Protein AF-A0A0C3F9K8-F1 (afdb_monomer)

Solvent-accessible surface area (backbone atoms only — not comparable to full-atom values): 6341 Å² total; per-residue (Å²): 136,90,86,83,86,86,86,84,76,94,66,75,54,92,80,70,64,85,48,36,62,67,44,62,67,63,51,50,78,74,48,76,43,80,71,89,69,100,64,82,88,55,72,72,60,49,37,76,73,47,48,36,49,55,69,62,54,51,55,50,51,58,48,38,35,75,74,36,84,94,32,52,88,56,46,75,42,66,73,40,55,63,75,51,55,78,74,29,44,57,74,67,49,79,77,36,55,87

Mean predicted aligned error: 6.17 Å

pLDDT: mean 84.31, std 11.64, range [51.72, 96.69]

Sequence (98 aa):
VLHGNTCAHEMNVVSTASVLPRTPADINETLSVVFIGPGKLRPEFLKNIYRIRKGKVWDFLSWLTAHNSLYLDMPLDKTILDQYPDDDTLPGIQNNVV

Structure (mmCIF, N/CA/C/O backbone):
data_AF-A0A0C3F9K8-F1
#
_entry.id   AF-A0A0C3F9K8-F1
#
loop_
_atom_site.group_PDB
_atom_site.id
_atom_site.type_symbol
_atom_site.label_atom_id
_atom_site.label_alt_id
_atom_site.label_comp_id
_atom_site.label_asym_id
_atom_site.label_entity_id
_atom_site.label_seq_id
_atom_site.pdbx_PDB_ins_code
_atom_site.Cartn_x
_atom_site.Cartn_y
_atom_site.Cartn_z
_atom_site.occupancy
_atom_site.B_iso_or_equiv
_atom_site.auth_seq_id
_atom_site.auth_comp_id
_atom_site.auth_asym_id
_atom_site.auth_atom_id
_atom_site.pdbx_PDB_model_num
ATOM 1 N N . VAL A 1 1 ? -17.251 -11.452 15.460 1.00 54.16 1 VAL A N 1
ATOM 2 C CA . VAL A 1 1 ? -16.600 -11.316 14.137 1.00 54.16 1 VAL A CA 1
ATOM 3 C C . VAL A 1 1 ? -16.805 -9.884 13.677 1.00 54.16 1 VAL A C 1
ATOM 5 O O . VAL A 1 1 ? -17.939 -9.423 13.737 1.00 54.16 1 VAL A O 1
ATOM 8 N N . LEU A 1 2 ? -15.729 -9.165 13.342 1.00 54.41 2 LEU A N 1
ATOM 9 C CA . LEU A 1 2 ? -15.820 -7.824 12.754 1.00 54.41 2 LEU A CA 1
ATOM 10 C C . LEU A 1 2 ? -16.073 -7.997 11.254 1.00 54.41 2 LEU A C 1
ATOM 12 O O . LEU A 1 2 ? -15.373 -8.780 10.616 1.00 54.41 2 LEU A O 1
ATOM 16 N N . HIS A 1 3 ? -17.069 -7.303 10.714 1.00 64.69 3 HIS A N 1
ATOM 17 C CA . HIS A 1 3 ? -17.341 -7.282 9.279 1.00 64.69 3 HIS A CA 1
ATOM 18 C C . HIS A 1 3 ? -16.916 -5.908 8.768 1.00 64.69 3 HIS A C 1
ATOM 20 O O . HIS A 1 3 ? -17.372 -4.895 9.294 1.00 64.69 3 HIS A O 1
ATOM 26 N N . GLY A 1 4 ? -15.992 -5.880 7.810 1.00 62.78 4 GLY A N 1
ATOM 27 C CA . GLY A 1 4 ? -15.488 -4.652 7.206 1.00 62.78 4 GLY A CA 1
ATOM 28 C C . GLY A 1 4 ? -15.889 -4.592 5.742 1.00 62.78 4 GLY A C 1
ATOM 29 O O . GLY A 1 4 ? -15.704 -5.568 5.020 1.00 62.78 4 GLY A O 1
ATOM 30 N N . ASN A 1 5 ? -16.421 -3.450 5.316 1.00 69.94 5 ASN A N 1
ATOM 31 C CA . ASN A 1 5 ? -16.592 -3.135 3.904 1.00 69.94 5 ASN A CA 1
ATOM 32 C C . ASN A 1 5 ? -15.430 -2.235 3.483 1.00 69.94 5 ASN A C 1
ATOM 34 O O . ASN A 1 5 ? -15.144 -1.247 4.159 1.00 69.94 5 ASN A O 1
ATOM 38 N N . THR A 1 6 ? -14.771 -2.560 2.375 1.00 69.69 6 THR A N 1
ATOM 39 C CA . THR A 1 6 ? -13.759 -1.690 1.770 1.00 69.69 6 THR A CA 1
ATOM 40 C C . THR A 1 6 ? -14.405 -0.936 0.617 1.00 69.69 6 THR A C 1
ATOM 42 O O . THR A 1 6 ? -14.873 -1.553 -0.337 1.00 69.69 6 THR A O 1
ATOM 45 N N . CYS A 1 7 ? -14.436 0.393 0.709 1.00 70.44 7 CYS A N 1
ATOM 46 C CA . CYS A 1 7 ? -14.796 1.265 -0.404 1.00 70.44 7 CYS A CA 1
ATOM 47 C C . CYS A 1 7 ? -13.505 1.821 -1.008 1.00 70.44 7 CYS A C 1
ATOM 49 O O . CYS A 1 7 ? -12.678 2.367 -0.280 1.00 70.44 7 CYS A O 1
ATOM 51 N N . ALA A 1 8 ? -13.322 1.664 -2.316 1.00 68.88 8 ALA A N 1
ATOM 52 C CA . ALA A 1 8 ? -12.209 2.255 -3.046 1.00 68.88 8 ALA A CA 1
ATOM 53 C C . ALA A 1 8 ? -12.765 3.340 -3.968 1.00 68.88 8 ALA A C 1
ATOM 55 O O . ALA A 1 8 ? -13.633 3.067 -4.797 1.00 68.88 8 ALA A O 1
ATOM 56 N N . HIS A 1 9 ? -12.281 4.566 -3.803 1.00 68.56 9 HIS A N 1
ATOM 57 C CA . HIS A 1 9 ? -12.581 5.662 -4.716 1.00 68.56 9 HIS A CA 1
ATOM 58 C C . HIS A 1 9 ? -11.542 5.690 -5.836 1.00 68.56 9 HIS A C 1
ATOM 60 O O . HIS A 1 9 ? -10.396 5.284 -5.633 1.00 68.56 9 HIS A O 1
ATOM 66 N N . GLU A 1 10 ? -11.944 6.156 -7.019 1.00 61.12 10 GLU A N 1
ATOM 67 C CA . GLU A 1 10 ? -11.032 6.331 -8.146 1.00 61.12 10 GLU A CA 1
ATOM 68 C C . GLU A 1 10 ? -9.983 7.380 -7.769 1.00 61.12 10 GLU A C 1
ATOM 70 O O . GLU A 1 10 ? -10.231 8.584 -7.750 1.00 61.12 10 GLU A O 1
ATOM 75 N N . MET A 1 11 ? -8.804 6.901 -7.392 1.00 60.50 11 MET A N 1
ATOM 76 C CA . MET A 1 11 ? -7.646 7.755 -7.227 1.00 60.50 11 MET A CA 1
ATOM 77 C C . MET A 1 11 ? -7.051 7.971 -8.612 1.00 60.50 11 MET A C 1
ATOM 79 O O . MET A 1 11 ? -6.911 7.025 -9.385 1.00 60.50 11 MET A O 1
ATOM 83 N N . ASN A 1 12 ? -6.682 9.204 -8.946 1.00 57.62 12 ASN A N 1
ATOM 84 C CA . ASN A 1 12 ? -5.986 9.511 -10.194 1.00 57.62 12 ASN A CA 1
ATOM 85 C C . ASN A 1 12 ? -4.511 9.047 -10.089 1.00 57.62 12 ASN A C 1
ATOM 87 O O . ASN A 1 12 ? -3.578 9.850 -10.047 1.00 57.62 12 ASN A O 1
ATOM 91 N N . VAL A 1 13 ? -4.310 7.730 -9.926 1.00 53.94 13 VAL A N 1
ATOM 92 C CA . VAL A 1 13 ? -3.050 7.106 -9.472 1.00 53.94 13 VAL A CA 1
ATOM 93 C C . VAL A 1 13 ? -1.944 7.194 -10.517 1.00 53.94 13 VAL A C 1
ATOM 95 O O . VAL A 1 13 ? -0.769 7.260 -10.160 1.00 53.94 13 VAL A O 1
ATOM 98 N N . VAL A 1 14 ? -2.313 7.253 -11.803 1.00 52.44 14 VAL A N 1
ATOM 99 C CA . VAL A 1 14 ? -1.360 7.391 -12.919 1.00 52.44 14 VAL A CA 1
ATOM 100 C C . VAL A 1 14 ? -0.601 8.724 -12.836 1.00 52.44 14 VAL A C 1
ATOM 102 O O . VAL A 1 14 ? 0.508 8.830 -13.344 1.00 52.44 14 VAL A O 1
ATOM 105 N N . SER A 1 15 ? -1.136 9.725 -12.124 1.00 51.72 15 SER A N 1
ATOM 106 C CA . SER A 1 15 ? -0.467 11.015 -11.928 1.00 51.72 15 SER A CA 1
ATOM 107 C C . SER A 1 15 ? 0.377 11.112 -10.648 1.00 51.72 15 SER A C 1
ATOM 109 O O . SER A 1 15 ? 1.083 12.106 -10.492 1.00 51.72 15 SER A O 1
ATOM 111 N N . THR A 1 16 ? 0.302 10.163 -9.705 1.00 57.12 16 THR A N 1
ATOM 112 C CA . THR A 1 16 ? 0.864 10.368 -8.351 1.00 57.12 16 THR A CA 1
ATOM 113 C C . THR A 1 16 ? 2.091 9.522 -8.029 1.00 57.12 16 THR A C 1
ATOM 115 O O . THR A 1 16 ? 2.948 9.994 -7.282 1.00 57.12 16 THR A O 1
ATOM 118 N N . ALA A 1 17 ? 2.223 8.305 -8.567 1.00 69.06 17 ALA A N 1
ATOM 119 C CA . ALA A 1 17 ? 3.313 7.396 -8.204 1.00 69.06 17 ALA A CA 1
ATOM 120 C C . ALA A 1 17 ? 4.440 7.377 -9.245 1.00 69.06 17 ALA A C 1
ATOM 122 O O . ALA A 1 17 ? 4.323 6.733 -10.279 1.00 69.06 17 ALA A O 1
ATOM 123 N N . SER A 1 18 ? 5.560 8.040 -8.947 1.00 83.69 18 SER A N 1
ATOM 124 C CA . SER A 1 18 ? 6.801 7.929 -9.728 1.00 83.69 18 SER A CA 1
ATOM 125 C C . SER A 1 18 ? 7.671 6.731 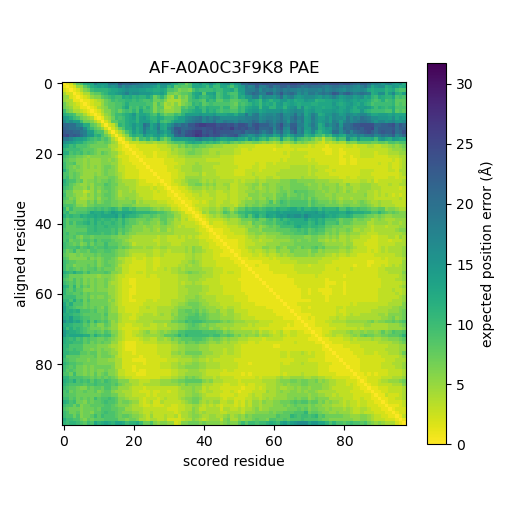-9.324 1.00 83.69 18 SER A C 1
ATOM 127 O O . SER A 1 18 ? 8.600 6.396 -10.048 1.00 83.69 18 SER A O 1
ATOM 129 N N . VAL A 1 19 ? 7.383 6.094 -8.181 1.00 89.94 19 VAL A N 1
ATOM 130 C CA . VAL A 1 19 ? 8.120 4.958 -7.605 1.00 89.94 19 VAL A CA 1
ATOM 131 C C . VAL A 1 19 ? 7.183 4.079 -6.772 1.00 89.94 19 VAL A C 1
ATOM 133 O O . VAL A 1 19 ? 6.225 4.587 -6.176 1.00 89.94 19 VAL A O 1
ATOM 136 N N . LEU A 1 20 ? 7.448 2.769 -6.736 1.00 92.50 20 LEU A N 1
ATOM 137 C CA . LEU A 1 20 ? 6.735 1.802 -5.897 1.00 92.50 20 LEU A CA 1
ATOM 138 C C . LEU A 1 20 ? 7.676 1.032 -4.947 1.00 92.50 20 LEU A C 1
ATOM 140 O O . LEU A 1 20 ? 8.830 0.803 -5.286 1.00 92.50 20 LEU A O 1
ATOM 144 N N . PRO A 1 21 ? 7.188 0.555 -3.784 1.00 93.06 21 PRO A N 1
ATOM 145 C CA . PRO A 1 21 ? 5.918 0.938 -3.165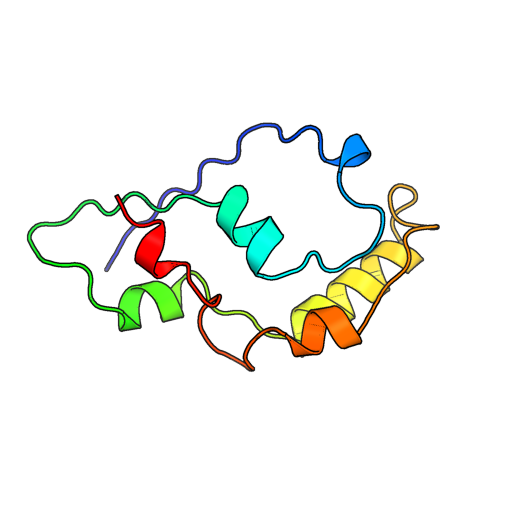 1.00 93.06 21 PRO A CA 1
ATOM 146 C C . PRO A 1 21 ? 5.898 2.433 -2.809 1.00 93.06 21 PRO A C 1
ATOM 148 O O . PRO A 1 21 ? 6.934 3.087 -2.758 1.00 93.06 21 PRO A O 1
ATOM 151 N N . ARG A 1 22 ? 4.705 2.979 -2.555 1.00 91.19 22 ARG A N 1
ATOM 152 C CA . ARG A 1 22 ? 4.554 4.320 -1.969 1.00 91.19 22 ARG A CA 1
ATOM 153 C C . ARG A 1 22 ? 5.030 4.326 -0.518 1.00 91.19 22 ARG A C 1
ATOM 155 O O . ARG A 1 22 ? 5.070 3.270 0.118 1.00 91.19 22 ARG A O 1
ATOM 162 N N . THR A 1 23 ? 5.363 5.494 0.021 1.00 91.88 23 THR A N 1
ATOM 163 C CA . THR A 1 23 ? 5.770 5.604 1.430 1.00 91.88 23 THR A CA 1
ATOM 164 C C . THR A 1 23 ? 4.578 5.365 2.367 1.00 91.88 23 THR A C 1
ATOM 166 O O . THR A 1 23 ? 3.432 5.575 1.959 1.00 91.88 23 THR A O 1
ATOM 169 N N . PRO A 1 24 ? 4.793 4.959 3.633 1.00 91.69 24 PRO A N 1
ATOM 170 C CA . PRO A 1 24 ? 3.697 4.845 4.597 1.00 91.69 24 PRO A CA 1
ATOM 171 C C . PRO A 1 24 ? 2.897 6.148 4.758 1.00 91.69 24 PRO A C 1
ATOM 173 O O . PRO A 1 24 ? 1.685 6.100 4.948 1.00 91.69 24 PRO A O 1
ATOM 176 N N . ALA A 1 25 ? 3.561 7.306 4.653 1.00 89.69 25 ALA A N 1
ATOM 177 C CA . ALA A 1 25 ? 2.918 8.618 4.720 1.00 89.69 25 ALA A CA 1
ATOM 178 C C . ALA A 1 25 ? 1.927 8.824 3.563 1.00 89.69 25 ALA A C 1
ATOM 180 O O . ALA A 1 25 ? 0.760 9.113 3.815 1.00 89.69 25 ALA A O 1
ATOM 181 N N . ASP A 1 26 ? 2.354 8.556 2.325 1.00 88.88 26 ASP A N 1
ATOM 182 C CA . ASP A 1 26 ? 1.491 8.634 1.136 1.00 88.88 26 ASP A CA 1
ATOM 183 C C . ASP A 1 26 ? 0.249 7.735 1.257 1.00 88.88 26 ASP A C 1
ATOM 185 O O . ASP A 1 26 ? -0.858 8.101 0.860 1.00 88.88 26 ASP A O 1
ATOM 189 N N . ILE A 1 27 ? 0.428 6.520 1.788 1.00 88.12 27 ILE A N 1
ATOM 190 C CA . ILE A 1 27 ? -0.685 5.584 1.973 1.00 88.12 27 ILE A CA 1
ATOM 191 C C . ILE A 1 27 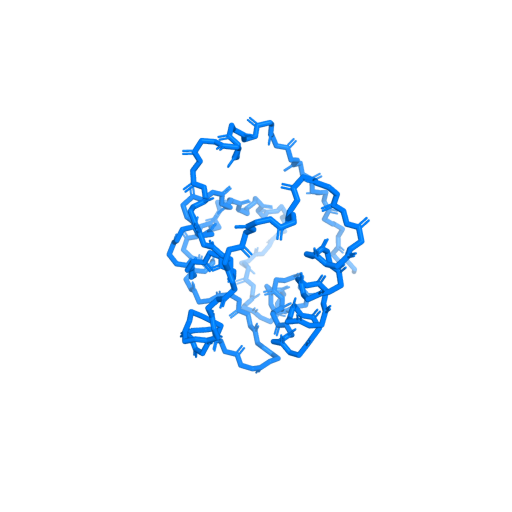? -1.646 6.088 3.056 1.00 88.12 27 ILE A C 1
ATOM 193 O O . ILE A 1 27 ? -2.858 5.984 2.887 1.00 88.12 27 ILE A O 1
ATOM 197 N N . ASN A 1 28 ? -1.148 6.677 4.145 1.00 87.44 28 ASN A N 1
ATOM 198 C CA . ASN A 1 28 ? -2.019 7.252 5.173 1.00 87.44 28 ASN A CA 1
ATOM 199 C C . ASN A 1 28 ? -2.835 8.445 4.664 1.00 87.44 28 ASN A C 1
ATOM 201 O O . ASN A 1 28 ? -3.975 8.603 5.083 1.00 87.44 28 ASN A O 1
ATOM 205 N N . GLU A 1 29 ? -2.304 9.269 3.763 1.00 84.44 29 GLU A N 1
ATOM 206 C CA . GLU A 1 29 ? -3.071 10.387 3.186 1.00 84.44 29 GLU A CA 1
ATOM 207 C C . GLU A 1 29 ? -4.247 9.918 2.319 1.00 84.44 29 GLU A C 1
ATOM 209 O O . GLU A 1 29 ? -5.210 10.654 2.113 1.00 84.44 29 GLU A O 1
ATOM 214 N N . THR A 1 30 ? -4.189 8.680 1.826 1.00 83.81 30 THR A N 1
ATOM 215 C CA . THR A 1 30 ? -5.180 8.120 0.900 1.00 83.81 30 THR A CA 1
ATOM 216 C C . THR A 1 30 ? -6.131 7.117 1.549 1.00 83.81 30 THR A C 1
ATOM 218 O O . THR A 1 30 ? -7.146 6.756 0.951 1.00 83.81 30 THR A O 1
ATOM 221 N N . LEU A 1 31 ? -5.844 6.675 2.777 1.00 84.19 31 LEU A N 1
ATOM 222 C CA . LEU A 1 31 ? -6.603 5.643 3.475 1.00 84.19 31 LEU A CA 1
ATOM 223 C C . LEU A 1 31 ? -7.291 6.202 4.725 1.00 84.19 31 LEU A C 1
ATOM 225 O O . LEU A 1 31 ? -6.638 6.631 5.675 1.00 84.19 31 LEU A O 1
ATOM 229 N N . SER A 1 32 ? -8.621 6.115 4.761 1.00 83.19 32 SER A N 1
ATOM 230 C CA . SER A 1 32 ? -9.440 6.403 5.946 1.00 83.19 32 SER A CA 1
ATOM 231 C C . SER A 1 32 ? -10.153 5.145 6.433 1.00 83.19 32 SER A C 1
ATOM 233 O O . SER A 1 32 ? -10.589 4.319 5.629 1.00 83.19 32 SER A O 1
ATOM 235 N N . VAL A 1 33 ? -10.291 4.998 7.751 1.00 83.75 33 VAL A N 1
ATOM 236 C CA . VAL A 1 33 ? -10.923 3.832 8.378 1.00 83.75 33 VAL A CA 1
ATOM 237 C C . VAL A 1 33 ? -12.146 4.290 9.158 1.00 83.75 33 VAL A C 1
ATOM 239 O O . VAL A 1 33 ? -12.014 5.015 10.131 1.00 83.75 33 VAL A O 1
ATOM 242 N N . VAL A 1 34 ? -13.338 3.837 8.772 1.00 84.69 34 VAL A N 1
ATOM 243 C CA . VAL A 1 34 ? -14.561 4.094 9.548 1.00 84.69 34 VAL A CA 1
ATOM 244 C C . VAL A 1 34 ? -14.839 2.892 10.438 1.00 84.69 34 VAL A C 1
ATOM 246 O O . VAL A 1 34 ? -15.038 1.780 9.937 1.00 84.69 34 VAL A O 1
ATOM 249 N N . PHE A 1 35 ? -14.847 3.093 11.756 1.00 82.31 35 PHE A N 1
ATOM 250 C CA . PHE A 1 35 ? -15.127 2.017 12.705 1.00 82.31 35 PHE A 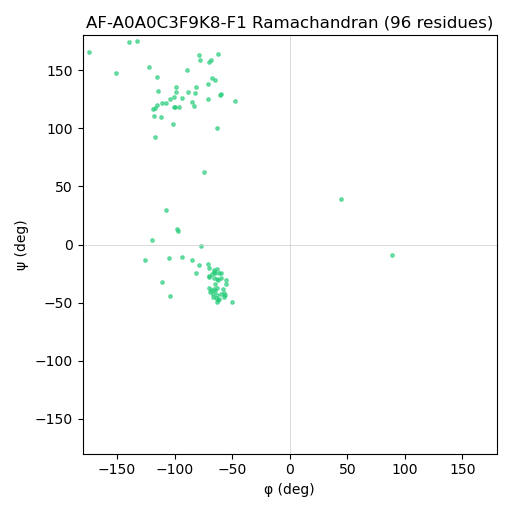CA 1
ATOM 251 C C . PHE A 1 35 ? -16.570 2.084 13.216 1.00 82.31 35 PHE A C 1
ATOM 253 O O . PHE A 1 35 ? -16.966 3.024 13.895 1.00 82.31 35 PHE A O 1
ATOM 260 N N . ILE A 1 36 ? -17.353 1.034 12.951 1.00 82.44 36 ILE A N 1
ATOM 261 C CA . ILE A 1 36 ? -18.740 0.924 13.420 1.00 82.44 36 ILE A CA 1
ATOM 262 C C . ILE A 1 36 ? -18.825 -0.194 14.459 1.00 82.44 36 ILE A C 1
ATOM 264 O O . ILE A 1 36 ? -18.717 -1.377 14.132 1.00 82.44 36 ILE A O 1
ATOM 268 N N . GLY A 1 37 ? -19.035 0.168 15.725 1.00 81.94 37 GLY A N 1
ATOM 269 C CA . GLY A 1 37 ? -19.183 -0.806 16.801 1.00 81.94 37 GLY A CA 1
ATOM 270 C C . GLY A 1 37 ? -19.551 -0.185 18.152 1.00 81.94 37 GLY A C 1
ATOM 271 O O . GLY A 1 37 ? -19.420 1.021 18.336 1.00 81.94 37 GLY A O 1
ATOM 272 N N . PRO A 1 38 ? -19.995 -1.004 19.122 1.00 80.25 38 PRO A N 1
ATOM 273 C CA . PRO A 1 38 ? -20.489 -0.528 20.418 1.00 80.25 38 PRO A CA 1
ATOM 274 C C . PRO A 1 38 ? -19.385 -0.102 21.404 1.00 80.25 38 PRO A C 1
ATOM 276 O O . PRO A 1 38 ? -19.688 0.286 22.528 1.00 80.25 38 PRO A O 1
ATOM 279 N N . GLY A 1 39 ? -18.107 -0.222 21.037 1.00 83.06 39 GLY A N 1
ATOM 280 C CA . GLY A 1 39 ? -16.978 0.010 21.939 1.00 83.06 39 GLY A CA 1
ATOM 281 C C . GLY A 1 39 ? -15.832 0.753 21.267 1.00 83.06 39 GLY A C 1
ATOM 282 O O . GLY A 1 39 ? -15.854 0.991 20.065 1.00 83.06 39 GLY A O 1
ATOM 283 N N . LYS A 1 40 ? -14.807 1.104 22.049 1.00 82.12 40 LYS A N 1
ATOM 284 C CA . LYS A 1 40 ? -13.593 1.724 21.506 1.00 82.12 40 LYS A CA 1
ATOM 285 C C . LYS A 1 40 ? -12.859 0.745 20.591 1.00 82.12 40 LYS A C 1
ATOM 287 O O . LYS A 1 40 ? -12.758 -0.446 20.901 1.00 82.12 40 LYS A O 1
ATOM 292 N N . LEU A 1 41 ? -12.309 1.263 19.495 1.00 82.75 41 LEU A N 1
ATOM 293 C CA . LEU A 1 41 ? -11.418 0.497 18.639 1.00 82.75 41 LEU A CA 1
ATOM 294 C C . LEU A 1 41 ? -10.205 0.033 19.456 1.00 82.75 41 LEU A C 1
ATOM 296 O O . LEU A 1 41 ? -9.556 0.829 20.134 1.00 82.75 41 LEU A O 1
ATOM 300 N N . ARG A 1 42 ? -9.900 -1.262 19.372 1.00 84.44 42 ARG A N 1
ATOM 301 C CA . ARG A 1 42 ? -8.685 -1.834 19.950 1.00 84.44 42 ARG A CA 1
ATOM 302 C C . ARG A 1 42 ? -7.621 -1.990 18.854 1.00 84.44 42 ARG A C 1
ATOM 304 O O . ARG A 1 42 ? -7.979 -2.466 17.771 1.00 84.44 42 ARG A O 1
ATOM 311 N N . PRO A 1 43 ? -6.348 -1.622 19.090 1.00 79.88 43 PRO A N 1
ATOM 312 C CA . PRO A 1 43 ? -5.299 -1.658 18.065 1.00 79.88 43 PRO A CA 1
ATOM 313 C C . PRO A 1 43 ? -5.111 -3.025 17.397 1.00 79.88 43 PRO A C 1
ATOM 315 O O . PRO A 1 43 ? -4.799 -3.102 16.210 1.00 79.88 43 PRO A O 1
ATOM 318 N N . GLU A 1 44 ? -5.370 -4.120 18.113 1.00 84.19 44 GLU A N 1
ATOM 319 C CA . GLU A 1 44 ? -5.206 -5.481 17.586 1.00 84.19 44 GLU A CA 1
ATOM 320 C C . GLU A 1 44 ? -6.173 -5.768 16.428 1.00 84.19 44 GLU A C 1
ATOM 322 O O . GLU A 1 44 ? -5.904 -6.611 15.572 1.00 84.19 44 GLU A O 1
ATOM 327 N N . PHE A 1 45 ? -7.300 -5.051 16.366 1.00 83.50 45 PHE A N 1
ATOM 328 C CA . PHE 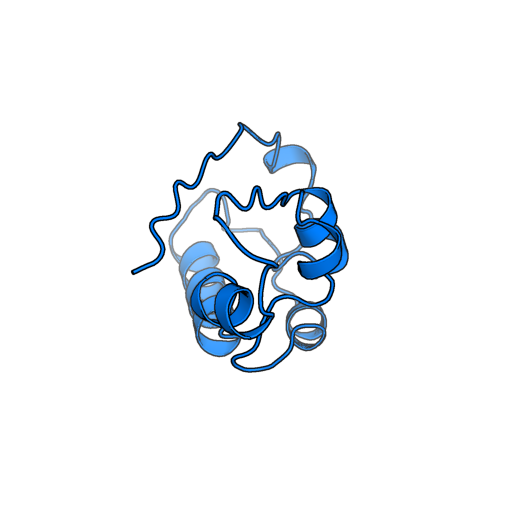A 1 45 ? -8.230 -5.154 15.247 1.00 83.50 45 PHE A CA 1
ATOM 329 C C . PHE A 1 45 ? -7.668 -4.545 13.966 1.00 83.50 45 PHE A C 1
ATOM 331 O O . PHE A 1 45 ? -7.870 -5.118 12.896 1.00 83.50 45 PHE A O 1
ATOM 338 N N . LEU A 1 46 ? -6.936 -3.431 14.071 1.00 84.75 46 LEU A N 1
ATOM 339 C CA . LEU A 1 46 ? -6.274 -2.820 12.920 1.00 84.75 46 LEU A CA 1
ATOM 340 C C . LEU A 1 46 ? -5.202 -3.750 12.371 1.00 84.75 46 LEU A C 1
ATOM 342 O O . LEU A 1 46 ? -5.129 -3.924 11.159 1.00 84.75 46 LEU A O 1
ATOM 346 N N . LYS A 1 47 ? -4.452 -4.428 13.246 1.00 86.44 47 LYS A N 1
ATOM 347 C CA . LYS A 1 47 ? -3.452 -5.409 12.821 1.00 86.44 47 LYS A CA 1
ATOM 348 C C . LYS A 1 47 ? -4.054 -6.531 11.987 1.00 86.44 47 LYS A C 1
ATOM 350 O O . LYS A 1 47 ? -3.450 -6.942 11.014 1.00 86.44 47 LYS A O 1
ATOM 355 N N . ASN A 1 48 ? -5.248 -7.024 12.295 1.00 83.12 48 ASN A N 1
ATOM 356 C CA . ASN A 1 48 ? -5.830 -8.115 11.504 1.00 83.12 48 ASN A CA 1
ATOM 357 C C . ASN A 1 48 ? -6.211 -7.705 10.071 1.00 83.12 48 ASN A C 1
ATOM 359 O O . ASN A 1 48 ? -6.255 -8.564 9.192 1.00 83.12 48 ASN A O 1
ATOM 363 N N . ILE A 1 49 ? -6.487 -6.419 9.839 1.00 82.69 49 ILE A N 1
ATOM 364 C CA . ILE A 1 49 ? -7.013 -5.906 8.565 1.00 82.69 49 ILE A CA 1
ATOM 365 C C . ILE A 1 49 ? -5.917 -5.191 7.761 1.00 82.69 49 ILE A C 1
ATOM 367 O O . ILE A 1 49 ? -5.770 -5.430 6.567 1.00 82.69 49 ILE A O 1
ATOM 371 N N . TYR A 1 50 ? -5.112 -4.360 8.422 1.00 85.88 50 TYR A N 1
ATOM 372 C CA . TYR A 1 50 ? -4.127 -3.452 7.822 1.00 85.88 50 TYR A CA 1
ATOM 373 C C . TYR A 1 50 ? -2.678 -3.910 8.036 1.00 85.88 50 TYR A C 1
ATOM 37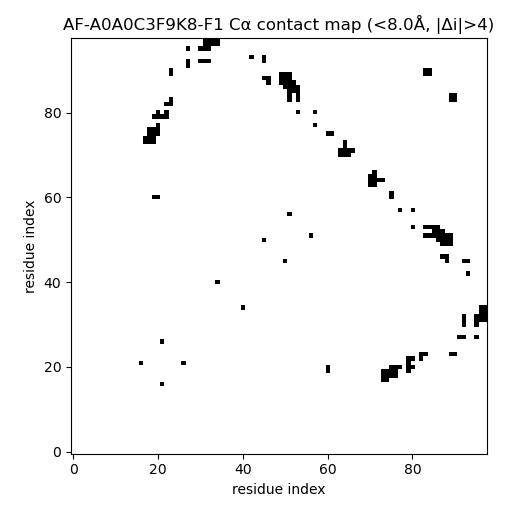5 O O . TYR A 1 50 ? -1.759 -3.092 8.120 1.00 85.88 50 TYR A O 1
ATOM 383 N N . ARG A 1 51 ? -2.460 -5.227 8.140 1.00 90.88 51 ARG A N 1
ATOM 384 C CA . ARG A 1 51 ? -1.122 -5.823 8.244 1.00 90.88 51 ARG A CA 1
ATOM 385 C C . ARG A 1 51 ? -0.364 -5.734 6.930 1.00 90.88 51 ARG A C 1
ATOM 387 O O . ARG A 1 51 ? -0.799 -6.291 5.919 1.00 90.88 51 ARG A O 1
ATOM 394 N N . ILE A 1 52 ? 0.824 -5.150 6.976 1.00 91.81 52 ILE A N 1
ATOM 395 C CA . ILE A 1 52 ? 1.786 -5.185 5.881 1.00 91.81 52 ILE A CA 1
ATOM 396 C C . ILE A 1 52 ? 2.671 -6.422 6.006 1.00 91.81 52 ILE A C 1
ATOM 398 O O . ILE A 1 52 ? 3.241 -6.708 7.052 1.00 91.81 52 ILE A O 1
ATOM 402 N N . ARG A 1 53 ? 2.812 -7.147 4.892 1.00 93.31 53 ARG A N 1
ATOM 403 C CA . ARG A 1 53 ? 3.721 -8.291 4.740 1.00 93.31 53 ARG A CA 1
ATOM 404 C C . ARG A 1 53 ? 4.749 -7.953 3.673 1.00 93.31 53 ARG A C 1
ATOM 406 O O . ARG A 1 53 ? 4.488 -8.182 2.491 1.00 93.31 53 ARG A O 1
ATOM 413 N N . LYS A 1 54 ? 5.896 -7.402 4.078 1.00 93.12 54 LYS A N 1
ATOM 414 C CA . LYS A 1 54 ? 6.898 -6.827 3.163 1.00 93.12 54 LYS A CA 1
ATOM 415 C C . LYS A 1 54 ? 7.276 -7.757 2.015 1.00 93.12 54 LYS A C 1
ATOM 417 O O . LYS A 1 54 ? 7.208 -7.349 0.862 1.00 93.12 54 LYS A O 1
ATOM 422 N N . GLY A 1 55 ? 7.597 -9.016 2.322 1.00 93.12 55 GLY A N 1
ATOM 423 C CA . GLY A 1 55 ? 7.965 -10.003 1.302 1.00 93.12 55 GLY A CA 1
ATOM 424 C C . GLY A 1 55 ? 6.874 -10.183 0.245 1.00 93.12 55 GLY A C 1
ATOM 425 O O . GLY A 1 55 ? 7.145 -10.102 -0.944 1.00 93.12 55 GLY A O 1
ATOM 426 N N . LYS A 1 56 ? 5.609 -10.295 0.670 1.00 94.50 56 LYS A N 1
ATOM 427 C CA . LYS A 1 56 ? 4.474 -10.432 -0.256 1.00 94.50 56 LYS A CA 1
ATOM 428 C C . LYS A 1 56 ? 4.251 -9.187 -1.105 1.00 94.50 56 LYS A C 1
ATOM 430 O O . LYS A 1 56 ? 3.921 -9.325 -2.277 1.00 94.50 56 LYS A O 1
ATOM 435 N N . VAL A 1 57 ? 4.426 -7.999 -0.527 1.00 94.38 57 VAL A N 1
ATOM 436 C CA . VAL A 1 57 ? 4.343 -6.735 -1.273 1.00 94.38 57 VAL A CA 1
ATOM 437 C C . VAL A 1 57 ? 5.438 -6.686 -2.336 1.00 94.38 57 VAL A C 1
ATOM 439 O O . VAL A 1 57 ? 5.144 -6.417 -3.495 1.00 94.38 57 VAL A O 1
ATOM 442 N N . TRP A 1 58 ? 6.680 -7.001 -1.968 1.00 95.31 58 TRP A N 1
ATOM 443 C CA . TRP A 1 58 ? 7.811 -6.964 -2.892 1.00 95.31 58 TRP A CA 1
ATOM 444 C C . TRP A 1 58 ? 7.686 -7.978 -4.030 1.00 95.31 58 TRP A C 1
ATOM 446 O O . TRP A 1 58 ? 7.875 -7.620 -5.194 1.00 95.31 58 TRP A O 1
ATOM 456 N N . ASP A 1 59 ? 7.326 -9.221 -3.706 1.00 96.50 59 ASP A N 1
ATOM 457 C CA . ASP A 1 59 ? 7.111 -10.281 -4.693 1.00 96.50 59 ASP A CA 1
ATOM 458 C C . ASP A 1 59 ? 6.006 -9.884 -5.680 1.00 96.50 59 ASP A C 1
ATOM 460 O O . ASP A 1 59 ? 6.150 -10.062 -6.888 1.00 96.50 59 ASP A O 1
ATOM 464 N N . PHE A 1 60 ? 4.913 -9.300 -5.175 1.00 95.75 60 PHE A N 1
ATOM 465 C CA . PHE A 1 60 ? 3.800 -8.847 -6.002 1.00 95.75 60 PHE A CA 1
ATOM 466 C C . PHE A 1 60 ? 4.186 -7.684 -6.920 1.00 95.75 60 PHE A C 1
AT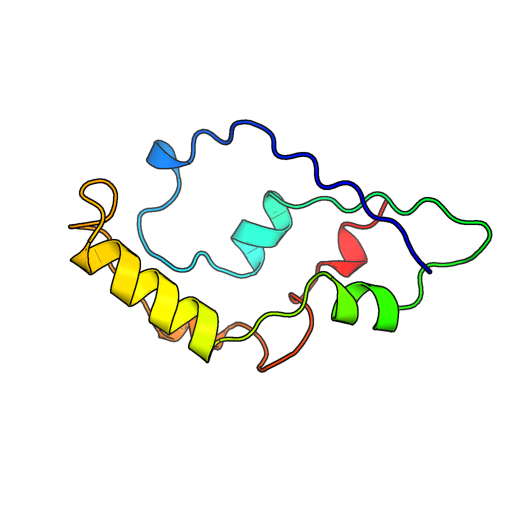OM 468 O O . PHE A 1 60 ? 3.870 -7.723 -8.106 1.00 95.75 60 PHE A O 1
ATOM 475 N N . LEU A 1 61 ? 4.898 -6.676 -6.409 1.00 94.94 61 LEU A N 1
ATOM 476 C CA . LEU A 1 61 ? 5.373 -5.553 -7.222 1.00 94.94 61 LEU A CA 1
ATOM 477 C C . LEU A 1 61 ? 6.351 -6.013 -8.305 1.00 94.94 61 LEU A C 1
ATOM 479 O O . LEU A 1 61 ? 6.216 -5.616 -9.457 1.00 94.94 61 LEU A O 1
ATOM 483 N N . SER A 1 62 ? 7.278 -6.905 -7.954 1.00 95.56 62 SER A N 1
ATOM 484 C CA . SER A 1 62 ? 8.222 -7.498 -8.908 1.00 95.56 62 SER A CA 1
ATOM 485 C C . SER A 1 62 ? 7.502 -8.329 -9.974 1.00 95.56 62 SER A C 1
ATOM 487 O O . SER A 1 62 ? 7.878 -8.325 -11.143 1.00 95.56 62 SER A O 1
ATOM 489 N N . TRP A 1 63 ? 6.437 -9.037 -9.590 1.00 96.69 63 TRP A N 1
ATOM 490 C CA . TRP A 1 63 ? 5.594 -9.748 -10.544 1.00 96.69 63 TRP A CA 1
ATOM 491 C C . TRP A 1 63 ? 4.845 -8.778 -11.467 1.00 96.69 63 TRP A C 1
ATOM 493 O O . TRP A 1 63 ? 4.794 -9.017 -12.672 1.00 96.69 63 TRP A O 1
ATOM 503 N N . LEU A 1 64 ? 4.306 -7.676 -10.934 1.00 94.44 64 LEU A N 1
ATOM 504 C CA . LEU A 1 64 ? 3.582 -6.671 -11.714 1.00 94.44 64 LEU A CA 1
ATOM 505 C C . LEU A 1 64 ? 4.463 -6.016 -12.776 1.00 94.44 64 LEU A C 1
ATOM 507 O O . LEU A 1 64 ? 4.037 -5.945 -13.925 1.00 94.44 64 LEU A O 1
ATOM 511 N N . THR A 1 65 ? 5.676 -5.585 -12.428 1.00 93.62 65 THR A N 1
ATOM 512 C CA . THR A 1 65 ? 6.588 -4.955 -13.398 1.00 93.62 65 THR A CA 1
ATOM 513 C C . THR A 1 65 ? 6.995 -5.918 -14.516 1.00 93.62 65 THR A C 1
ATOM 515 O O . THR A 1 65 ? 7.195 -5.498 -15.651 1.00 93.62 65 THR A O 1
ATOM 518 N N . ALA A 1 66 ? 7.046 -7.224 -14.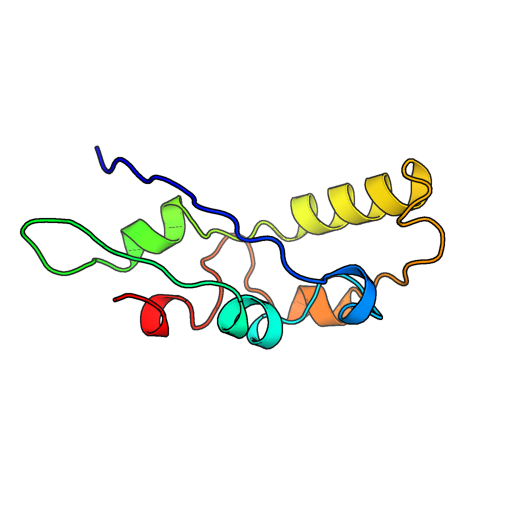235 1.00 94.50 66 ALA A N 1
ATOM 519 C CA . ALA A 1 66 ? 7.373 -8.243 -15.229 1.00 94.50 66 ALA A CA 1
ATOM 520 C C . ALA A 1 66 ? 6.193 -8.665 -16.131 1.00 94.50 66 ALA A C 1
ATOM 522 O O . ALA A 1 66 ? 6.429 -9.161 -17.231 1.00 94.50 66 ALA A O 1
ATOM 523 N N . HIS A 1 67 ? 4.939 -8.509 -15.687 1.00 95.75 67 HIS A N 1
ATOM 524 C CA . HIS A 1 67 ? 3.778 -9.113 -16.366 1.00 95.75 67 HIS A CA 1
ATOM 525 C C . HIS A 1 67 ? 2.665 -8.130 -16.744 1.00 95.75 67 HIS A C 1
ATOM 527 O O . HIS A 1 67 ? 1.776 -8.495 -17.513 1.00 95.75 67 HIS A O 1
ATOM 533 N N . ASN A 1 68 ? 2.671 -6.903 -16.222 1.00 92.88 68 ASN A N 1
ATOM 534 C CA . ASN A 1 68 ? 1.637 -5.910 -16.487 1.00 92.88 68 ASN A CA 1
ATOM 535 C C . ASN A 1 68 ? 2.234 -4.700 -17.213 1.00 92.88 68 ASN A C 1
ATOM 537 O O . ASN A 1 68 ? 3.055 -3.972 -16.660 1.00 92.88 68 ASN A O 1
ATOM 541 N N . SER A 1 69 ? 1.769 -4.449 -18.439 1.00 91.56 69 SER A N 1
ATOM 542 C CA . SER A 1 69 ? 2.258 -3.355 -19.285 1.00 91.56 69 SER A CA 1
ATOM 543 C C . SER A 1 69 ? 2.086 -1.968 -18.662 1.00 91.56 69 SER A C 1
ATOM 545 O O . SER A 1 69 ? 2.833 -1.063 -19.007 1.00 91.56 69 SER A O 1
ATOM 547 N N . LEU A 1 70 ? 1.135 -1.789 -17.737 1.00 88.38 70 LEU A N 1
ATOM 548 C CA . LEU A 1 70 ? 0.941 -0.519 -17.026 1.00 88.38 70 LEU A CA 1
ATOM 549 C C . LEU A 1 70 ? 2.058 -0.219 -16.012 1.00 88.38 70 LEU A C 1
ATOM 551 O O . LEU A 1 70 ? 2.184 0.920 -15.575 1.00 88.38 70 LEU A O 1
ATOM 555 N N . TYR A 1 71 ? 2.846 -1.228 -15.630 1.00 89.56 71 TYR A N 1
ATOM 556 C CA . TYR A 1 71 ? 3.868 -1.146 -14.581 1.00 89.56 71 TYR A CA 1
ATOM 557 C C . TYR A 1 71 ? 5.282 -1.446 -15.097 1.00 89.56 71 TYR A C 1
ATOM 559 O O . TYR A 1 71 ? 6.213 -1.484 -14.299 1.00 89.56 71 TYR A O 1
ATOM 567 N N . LEU A 1 72 ? 5.457 -1.664 -16.405 1.00 87.31 72 LEU A N 1
ATOM 568 C CA . LEU A 1 72 ? 6.710 -2.154 -16.993 1.00 87.31 72 LEU A CA 1
ATOM 569 C C . LEU A 1 72 ? 7.920 -1.264 -16.655 1.00 87.31 72 LEU A C 1
ATOM 571 O O . LEU A 1 72 ? 8.969 -1.767 -16.264 1.00 87.31 72 LEU A O 1
ATOM 575 N N . ASP A 1 73 ? 7.738 0.055 -16.741 1.00 89.12 73 ASP A N 1
ATOM 576 C CA . ASP A 1 73 ? 8.793 1.055 -16.520 1.00 89.12 73 ASP A CA 1
ATOM 577 C C . ASP A 1 73 ? 8.763 1.658 -15.107 1.00 89.12 73 ASP A C 1
ATOM 579 O O . ASP A 1 73 ? 9.383 2.690 -14.838 1.00 89.12 73 ASP A O 1
ATOM 583 N N . MET A 1 74 ? 8.011 1.050 -14.188 1.00 89.94 74 MET A N 1
ATOM 584 C CA . MET A 1 74 ? 7.825 1.600 -12.853 1.00 89.94 74 MET A CA 1
ATOM 585 C C . MET A 1 74 ? 8.996 1.212 -11.940 1.00 89.94 74 MET A C 1
ATOM 587 O O . MET A 1 74 ? 9.216 0.020 -11.700 1.00 89.94 74 MET A O 1
ATOM 591 N N . PRO A 1 75 ? 9.754 2.182 -11.396 1.00 93.06 75 PRO A N 1
ATOM 592 C CA . PRO A 1 75 ? 10.899 1.865 -10.561 1.00 93.06 75 PRO A CA 1
ATOM 593 C C . PRO A 1 75 ? 10.439 1.307 -9.213 1.00 93.06 75 PRO A C 1
ATOM 595 O O . PRO A 1 75 ? 9.495 1.815 -8.597 1.00 93.06 75 PRO A O 1
ATOM 598 N N . LEU A 1 76 ? 11.137 0.265 -8.756 1.00 94.56 76 LEU A N 1
ATOM 599 C CA . LEU A 1 76 ? 10.924 -0.341 -7.448 1.00 94.56 76 LEU A CA 1
ATOM 600 C C . LEU A 1 76 ? 12.031 0.083 -6.479 1.00 94.56 76 LEU A C 1
ATOM 602 O O . LEU A 1 76 ? 13.209 -0.145 -6.752 1.00 94.56 76 LEU A O 1
ATOM 606 N N . ASP A 1 77 ? 11.658 0.647 -5.333 1.00 94.69 77 ASP A N 1
ATOM 607 C CA . ASP A 1 77 ? 12.590 1.086 -4.297 1.00 94.69 77 ASP A CA 1
ATOM 608 C C . ASP A 1 77 ? 12.371 0.313 -2.995 1.00 94.69 77 ASP A C 1
ATOM 610 O O . ASP A 1 77 ? 11.379 0.463 -2.276 1.00 94.69 77 ASP A O 1
ATOM 614 N N . LYS A 1 78 ? 13.350 -0.529 -2.672 1.00 94.44 78 LYS A N 1
ATOM 615 C CA . LYS A 1 78 ? 13.321 -1.348 -1.465 1.00 94.44 78 LYS A CA 1
ATOM 616 C C . LYS A 1 78 ? 13.504 -0.525 -0.188 1.00 94.44 78 LYS A C 1
ATOM 618 O O . LYS A 1 78 ? 12.962 -0.907 0.843 1.00 94.44 78 LYS A O 1
ATOM 623 N N . THR A 1 79 ? 14.177 0.623 -0.259 1.00 95.56 79 THR A N 1
ATOM 624 C CA . THR A 1 79 ? 14.364 1.507 0.900 1.00 95.56 79 THR A CA 1
ATOM 625 C C . THR A 1 79 ? 13.037 2.095 1.378 1.00 95.56 79 THR A C 1
ATOM 627 O O . THR A 1 79 ? 12.848 2.310 2.574 1.00 95.56 79 THR A O 1
ATOM 630 N N . ILE A 1 80 ? 12.067 2.275 0.473 1.00 94.38 80 ILE A N 1
ATOM 631 C CA . ILE A 1 80 ? 10.704 2.670 0.840 1.00 94.38 80 ILE A CA 1
ATOM 632 C C . ILE A 1 80 ? 9.997 1.530 1.573 1.00 94.38 80 ILE A C 1
ATOM 634 O O . ILE A 1 80 ? 9.328 1.757 2.581 1.00 94.38 80 ILE A O 1
ATOM 638 N N . LEU A 1 81 ? 10.178 0.288 1.118 1.00 93.06 81 LEU A N 1
ATOM 639 C CA . LEU A 1 81 ? 9.628 -0.884 1.799 1.00 93.06 81 LEU A CA 1
ATOM 640 C C . LEU A 1 81 ? 10.211 -1.057 3.214 1.00 93.06 81 LEU A C 1
ATOM 642 O O . LEU A 1 81 ? 9.517 -1.529 4.117 1.00 93.06 81 LEU A O 1
ATOM 646 N N . ASP A 1 82 ? 11.457 -0.641 3.432 1.00 93.81 82 ASP A N 1
ATOM 647 C CA . ASP A 1 82 ? 12.104 -0.691 4.744 1.00 93.81 82 ASP A CA 1
ATOM 648 C C . ASP A 1 82 ? 11.456 0.246 5.774 1.00 93.81 82 ASP A C 1
ATOM 650 O O . ASP A 1 82 ? 11.493 -0.066 6.963 1.00 93.81 82 ASP A O 1
ATOM 654 N N . GLN A 1 83 ? 10.763 1.303 5.331 1.00 94.00 83 GLN A N 1
ATOM 655 C CA . GLN A 1 83 ? 10.001 2.214 6.201 1.00 94.00 83 GLN A CA 1
ATOM 656 C C . GLN A 1 83 ? 8.749 1.569 6.809 1.00 94.00 83 GLN A C 1
ATOM 658 O O . GLN A 1 83 ? 8.209 2.060 7.801 1.00 94.00 83 GLN A O 1
ATOM 663 N N . TYR A 1 84 ? 8.258 0.481 6.217 1.00 93.56 84 TYR A N 1
ATOM 664 C CA . TYR A 1 84 ? 7.150 -0.277 6.783 1.00 93.56 84 TYR A CA 1
ATOM 665 C C . TYR A 1 84 ? 7.640 -1.165 7.937 1.00 93.56 84 TYR A C 1
ATOM 667 O O . TYR A 1 84 ? 8.822 -1.502 8.003 1.00 93.56 84 TYR A O 1
ATOM 675 N N . PRO A 1 85 ? 6.766 -1.607 8.846 1.00 92.44 85 PRO A N 1
ATOM 676 C CA . PRO A 1 85 ? 7.102 -2.659 9.792 1.00 92.44 85 PRO A CA 1
ATOM 677 C C . PRO A 1 85 ? 7.023 -4.035 9.118 1.00 92.44 85 PRO A C 1
ATOM 679 O O . PRO A 1 85 ? 6.441 -4.182 8.040 1.00 92.44 85 PRO A O 1
ATOM 682 N N . ASP A 1 86 ? 7.634 -5.045 9.734 1.00 90.25 86 ASP A N 1
ATOM 683 C CA . ASP A 1 86 ? 7.526 -6.426 9.261 1.00 90.25 86 ASP A CA 1
ATOM 684 C C . ASP A 1 86 ? 6.380 -7.160 9.973 1.00 90.25 86 ASP A C 1
ATOM 686 O O . ASP A 1 86 ? 6.304 -7.160 11.200 1.00 90.25 86 ASP A O 1
ATOM 690 N N . ASP A 1 87 ? 5.469 -7.737 9.186 1.00 89.44 87 ASP A N 1
ATOM 691 C CA . ASP A 1 87 ? 4.227 -8.401 9.621 1.00 89.44 87 ASP A CA 1
ATOM 692 C C . ASP A 1 87 ? 3.419 -7.631 10.691 1.00 89.44 87 ASP A C 1
ATOM 694 O O . ASP A 1 87 ? 2.826 -8.206 11.613 1.00 89.44 87 ASP A O 1
ATOM 698 N N . ASP A 1 88 ? 3.366 -6.303 10.559 1.00 90.44 88 ASP A N 1
ATOM 699 C CA . ASP A 1 88 ? 2.637 -5.429 11.476 1.00 90.44 88 ASP A CA 1
ATOM 700 C C . ASP A 1 88 ? 1.765 -4.400 10.753 1.00 90.44 88 ASP A C 1
ATOM 702 O O . ASP A 1 88 ? 1.717 -4.322 9.525 1.00 90.44 88 ASP A O 1
ATOM 706 N N . THR A 1 89 ? 1.011 -3.645 11.540 1.00 90.50 89 THR A N 1
ATOM 707 C CA . THR A 1 89 ? 0.048 -2.654 11.058 1.00 90.50 89 THR A CA 1
ATOM 708 C C . THR A 1 89 ? 0.745 -1.472 10.378 1.00 90.50 89 THR A C 1
ATOM 710 O O . THR A 1 89 ? 1.790 -1.025 10.844 1.00 90.50 89 THR A O 1
ATOM 713 N N . LEU A 1 90 ? 0.148 -0.924 9.312 1.00 89.31 90 LEU A N 1
ATOM 714 C CA . LEU A 1 90 ? 0.592 0.333 8.694 1.00 89.31 90 LEU A CA 1
ATOM 715 C C . LEU A 1 90 ? 0.829 1.430 9.762 1.00 89.31 90 LEU A C 1
ATOM 717 O O . LEU A 1 90 ? -0.102 1.753 10.506 1.00 89.31 90 LEU A O 1
ATOM 721 N N . PRO A 1 91 ? 2.033 2.027 9.850 1.00 87.94 91 PRO A N 1
ATOM 722 C CA . PRO A 1 91 ? 2.318 3.056 10.843 1.00 87.94 91 PRO A CA 1
ATOM 723 C C . PRO A 1 91 ? 1.398 4.259 10.667 1.00 87.94 91 PRO A C 1
ATOM 725 O O . PRO A 1 91 ? 1.315 4.793 9.571 1.00 87.94 91 PRO A O 1
ATOM 728 N N . GLY A 1 92 ? 0.741 4.709 11.736 1.00 86.38 92 GLY A N 1
ATOM 729 C CA . GLY A 1 92 ? -0.095 5.915 11.718 1.00 86.38 92 GLY A CA 1
ATOM 730 C C . GLY A 1 92 ? -1.559 5.685 11.339 1.00 86.38 92 GLY A C 1
ATOM 731 O O . GLY A 1 92 ? -2.364 6.585 11.560 1.00 86.38 92 GLY A O 1
ATOM 732 N N . ILE A 1 93 ? -1.943 4.484 10.888 1.00 86.50 93 ILE A N 1
ATOM 733 C CA . ILE A 1 93 ? -3.322 4.195 10.461 1.00 86.50 93 ILE A CA 1
ATOM 734 C C . ILE A 1 93 ? -4.359 4.411 11.570 1.00 86.50 93 ILE A C 1
ATOM 736 O O . ILE A 1 93 ? -5.501 4.766 11.298 1.00 86.50 93 ILE A O 1
ATOM 740 N N . GLN A 1 94 ? -3.964 4.245 12.835 1.00 85.25 94 GLN A N 1
ATOM 741 C CA . GLN A 1 94 ? -4.826 4.509 13.987 1.00 85.25 94 GLN A CA 1
ATOM 742 C C . GLN A 1 94 ? -5.287 5.971 14.076 1.00 85.25 94 GLN A C 1
ATOM 744 O O . GLN A 1 94 ? -6.334 6.234 14.659 1.00 85.25 94 GLN A O 1
ATOM 749 N N . ASN A 1 95 ? -4.532 6.907 13.493 1.00 85.94 95 ASN A N 1
ATOM 750 C CA . ASN A 1 95 ? -4.881 8.327 13.465 1.00 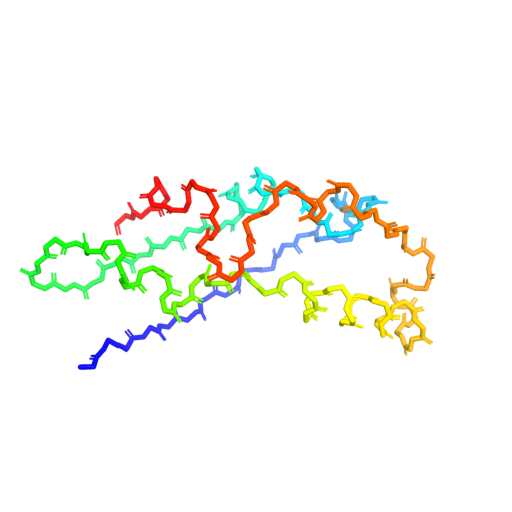85.94 95 ASN A CA 1
ATOM 751 C C . ASN A 1 95 ? -5.944 8.637 12.401 1.00 85.94 95 ASN A C 1
ATOM 753 O O . ASN A 1 95 ? -6.586 9.678 12.471 1.00 85.94 95 ASN A O 1
ATOM 757 N N . ASN A 1 96 ? -6.141 7.727 11.445 1.00 83.94 96 ASN A N 1
ATOM 758 C CA . ASN A 1 96 ? -7.103 7.866 10.354 1.00 83.94 96 ASN A CA 1
ATOM 759 C C . ASN A 1 96 ? -8.422 7.138 10.645 1.00 83.94 96 ASN A C 1
ATOM 761 O O . ASN A 1 96 ? -9.225 6.913 9.734 1.00 83.94 96 ASN A O 1
ATOM 765 N N . VAL A 1 97 ? -8.616 6.710 11.893 1.00 82.62 97 VAL A N 1
ATOM 766 C CA . VAL A 1 97 ? -9.850 6.073 12.339 1.00 82.62 97 VAL A CA 1
ATOM 767 C C . VAL A 1 97 ? -10.842 7.157 12.737 1.00 82.62 97 VAL A C 1
ATOM 769 O O . VAL A 1 97 ? -10.557 7.951 13.635 1.00 82.62 97 VAL A O 1
ATOM 772 N N . VAL A 1 98 ? -12.007 7.141 12.091 1.00 78.31 98 VAL A N 1
ATOM 773 C CA . VAL A 1 98 ? -13.156 8.014 12.371 1.00 78.31 98 VAL A CA 1
ATOM 774 C C . VAL A 1 98 ? -14.307 7.200 12.950 1.00 78.31 98 VAL A C 1
ATOM 776 O O . VAL A 1 98 ? -14.542 6.062 12.466 1.00 78.31 98 VAL A O 1
#

Secondary structure (DSSP, 8-state):
----PPP-----GGGT-SSBSPPHHHHHHH--B---SSSPPPHHHHHHHSEE-HHHHHHHHHHHHHH-TTSTTPPB-HHHHHTSPSSEEPTTGGGGB-

InterPro domains:
  IPR046700 Domain of unknown function DUF6570 [PF20209] (2-81)

Foldseek 3Di:
DDDDDDDDDDDPVLPPALAPDDALVVVLVRDAAEDDDPDDDDQVVQLVPQWDALVVRVVVLVVCCVPPPSCVPHHYDVVRSVNADHRGGRPPNVVRYD

Radius of gyration: 14.98 Å; Cα contacts (8 Å, |Δi|>4): 93; chains: 1; bounding box: 35×22×41 Å

Organism: Piloderma croceum (strain F 1598) (NCBI:txid765440)